Protein AF-A0AAW1BAH3-F1 (afdb_monomer_lite)

Radius of gyration: 17.24 Å; chains: 1; bounding box: 33×28×50 Å

Sequence (70 aa):
MASKIWTPDTFFHNGKKSVAHNMTMPNKLLRIQDDGTLLYTMRLTVQAECPMHLEDFPMDAHSCPLKFGS

pLDDT: mean 95.6, std 5.39, range [62.66, 98.38]

Organism: Crotalus adamanteus (NCBI:txid8729)

InterPro domains:
  IPR006201 Neurotransmitter-gated ion-channel [PR00252] (4-15)
  IPR006201 Neurotransmitter-gated ion-channel [PR00252] (50-64)
  IPR006201 Neurotransmitter-gated ion-channel [PTHR18945] (3-70)
  IPR006202 Neurotransmitter-gated ion-channel ligand-binding domain [PF02931] (3-70)
  IPR018000 Neurotransmitter-gated ion-channel, conserved site [PS00236] (50-64)
  IPR036734 Neurotransmitter-gated ion-channel ligand-binding domain superfamily [G3DSA:2.70.170.10] (1-70)
  IPR036734 Neurotransmitter-gated ion-channel ligand-binding domain superfamily [SSF63712] (2-70)

Structure (mmCIF, N/CA/C/O backbone):
data_AF-A0AAW1BAH3-F1
#
_entry.id   AF-A0AAW1BAH3-F1
#
loop_
_atom_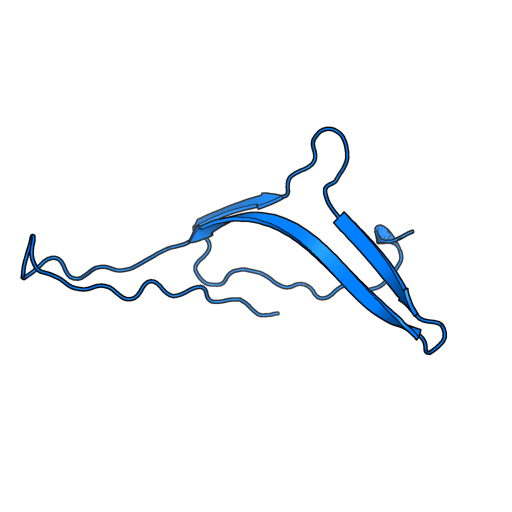site.group_PDB
_atom_site.id
_atom_site.type_symbol
_atom_site.label_atom_id
_atom_site.label_alt_id
_atom_site.label_comp_id
_atom_site.label_asym_id
_atom_site.label_entity_id
_atom_site.label_seq_id
_atom_site.pdbx_PDB_ins_code
_atom_site.Cartn_x
_atom_site.Cartn_y
_atom_site.Cartn_z
_atom_site.occupancy
_atom_site.B_iso_or_equiv
_atom_site.auth_seq_id
_atom_site.auth_comp_id
_atom_site.auth_asym_id
_atom_site.auth_atom_id
_atom_site.pdbx_PDB_model_num
ATOM 1 N N . MET A 1 1 ? -7.451 6.231 21.099 1.00 62.66 1 MET A N 1
ATOM 2 C CA . MET A 1 1 ? -8.339 5.046 21.111 1.00 62.66 1 MET A CA 1
ATOM 3 C C . MET A 1 1 ? -7.949 4.073 20.007 1.00 62.66 1 MET A C 1
ATOM 5 O O . MET A 1 1 ? -7.604 2.954 20.343 1.00 62.66 1 MET A O 1
ATOM 9 N N . ALA A 1 2 ? -7.868 4.507 18.741 1.00 75.44 2 ALA A N 1
ATOM 10 C CA . ALA A 1 2 ? -7.429 3.643 17.636 1.00 75.44 2 ALA A CA 1
ATOM 11 C C . ALA A 1 2 ? -6.047 2.984 17.837 1.00 75.44 2 ALA A C 1
ATOM 13 O O . ALA A 1 2 ? -5.873 1.832 17.482 1.00 75.44 2 ALA A O 1
ATOM 14 N N . SER A 1 3 ? -5.090 3.662 18.482 1.00 84.38 3 SER A N 1
ATOM 15 C CA . SER A 1 3 ? -3.763 3.104 18.804 1.00 84.38 3 SER A CA 1
ATOM 16 C C . SER A 1 3 ? -3.743 2.053 19.924 1.00 84.38 3 SER A C 1
ATOM 18 O O . SER A 1 3 ? -2.678 1.543 20.250 1.00 84.38 3 SER A O 1
ATOM 20 N N . LYS A 1 4 ? -4.889 1.772 20.558 1.00 91.94 4 LYS A N 1
ATOM 21 C CA . LYS A 1 4 ? -5.037 0.770 21.630 1.00 91.94 4 LYS A CA 1
ATOM 22 C C . LYS A 1 4 ? -5.809 -0.473 21.174 1.00 91.94 4 LYS A C 1
ATOM 24 O O . LYS A 1 4 ? -6.002 -1.384 21.969 1.00 91.94 4 LYS A O 1
ATOM 29 N N . ILE A 1 5 ? -6.294 -0.476 19.935 1.00 94.44 5 ILE A N 1
ATOM 30 C CA . ILE A 1 5 ? -7.029 -1.584 19.328 1.00 94.44 5 ILE A CA 1
ATOM 31 C C . ILE A 1 5 ? -6.076 -2.251 18.342 1.00 94.44 5 ILE A C 1
ATOM 33 O O . I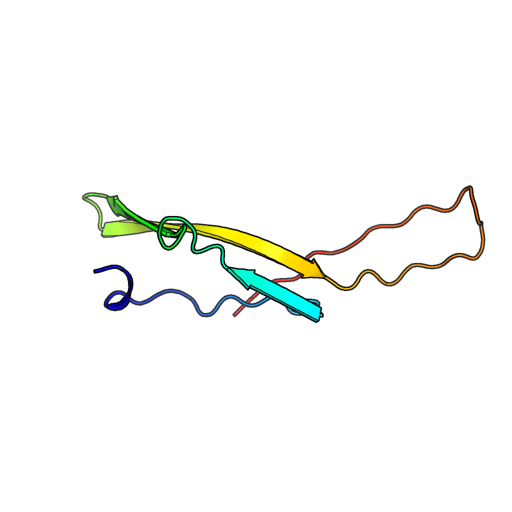LE A 1 5 ? -5.312 -1.561 17.667 1.00 94.44 5 ILE A O 1
ATOM 37 N N . TRP A 1 6 ? -6.091 -3.582 18.287 1.00 96.19 6 TRP A N 1
ATOM 38 C CA . TRP A 1 6 ? -5.300 -4.311 17.305 1.00 96.19 6 TRP A CA 1
ATOM 39 C C . TRP A 1 6 ? -5.698 -3.879 15.887 1.00 96.19 6 TRP A C 1
ATOM 41 O O . TRP A 1 6 ? -6.880 -3.823 15.549 1.00 96.19 6 TRP A O 1
ATOM 51 N N . THR A 1 7 ? -4.701 -3.565 15.066 1.00 95.31 7 THR A N 1
ATOM 52 C CA . THR A 1 7 ? -4.863 -3.288 13.637 1.00 95.31 7 THR A CA 1
ATOM 53 C C . THR A 1 7 ? -3.912 -4.193 12.868 1.00 95.31 7 THR A C 1
ATOM 55 O O . THR A 1 7 ? -2.779 -4.351 13.330 1.00 95.31 7 THR A O 1
ATOM 58 N N . PRO A 1 8 ? -4.314 -4.739 11.710 1.00 96.94 8 PRO A N 1
ATOM 59 C CA . PRO A 1 8 ? -3.422 -5.559 10.902 1.00 96.94 8 PRO A CA 1
ATOM 60 C C . PRO A 1 8 ? -2.191 -4.754 10.468 1.00 96.94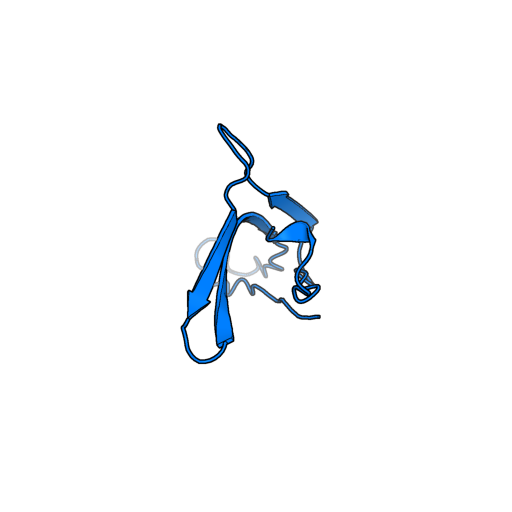 8 PRO A C 1
ATOM 62 O O . PRO A 1 8 ? -2.269 -3.551 10.202 1.00 96.94 8 PRO A O 1
ATOM 65 N N . ASP A 1 9 ? -1.058 -5.432 10.378 1.00 96.38 9 ASP A N 1
ATOM 66 C CA . ASP A 1 9 ? 0.256 -4.917 9.990 1.00 96.38 9 ASP A CA 1
ATOM 67 C C . ASP A 1 9 ? 0.448 -4.897 8.466 1.00 96.38 9 ASP A C 1
ATOM 69 O O . ASP A 1 9 ? 1.500 -5.238 7.936 1.00 96.38 9 ASP A O 1
ATOM 73 N N . THR A 1 10 ? -0.579 -4.450 7.741 1.00 97.50 10 THR A N 1
ATOM 74 C CA . THR A 1 10 ? -0.561 -4.430 6.276 1.00 97.50 10 THR A CA 1
ATOM 75 C C . THR A 1 10 ? 0.541 -3.519 5.725 1.00 97.50 10 THR A C 1
ATOM 77 O O . THR A 1 10 ? 0.550 -2.313 5.989 1.00 97.50 10 THR A O 1
ATOM 80 N N . PHE A 1 11 ? 1.419 -4.068 4.885 1.00 97.31 11 PHE A N 1
ATOM 81 C CA . PHE A 1 11 ? 2.485 -3.345 4.192 1.00 97.31 11 PHE A CA 1
ATOM 82 C C . PHE A 1 11 ? 2.438 -3.567 2.674 1.00 97.31 11 PHE A C 1
ATOM 84 O O . PHE A 1 11 ? 1.814 -4.505 2.182 1.00 97.31 11 PHE A O 1
ATOM 91 N N . PHE A 1 12 ? 3.094 -2.688 1.910 1.00 98.38 12 PHE A N 1
ATOM 92 C CA . PHE A 1 12 ? 3.196 -2.817 0.453 1.00 98.38 12 PHE A CA 1
ATOM 93 C C . PHE A 1 12 ? 4.459 -3.596 0.084 1.00 98.38 12 PHE A C 1
ATOM 95 O O . PHE A 1 12 ? 5.562 -3.078 0.248 1.00 98.38 12 PHE A O 1
ATOM 102 N N . HIS A 1 13 ? 4.311 -4.804 -0.465 1.00 98.00 13 HIS A N 1
ATOM 103 C CA . HIS A 1 13 ? 5.437 -5.666 -0.848 1.00 98.00 13 HIS A CA 1
ATOM 104 C C . HIS A 1 13 ? 6.348 -5.021 -1.898 1.00 98.00 13 HIS A C 1
ATOM 106 O O . HIS A 1 13 ? 7.557 -5.217 -1.871 1.00 98.00 13 HIS A O 1
ATOM 112 N N . ASN A 1 14 ? 5.772 -4.247 -2.821 1.00 98.00 14 ASN A N 1
ATOM 113 C CA . ASN A 1 14 ? 6.508 -3.495 -3.837 1.00 98.00 14 ASN A CA 1
ATOM 114 C C . ASN A 1 14 ? 6.592 -1.993 -3.516 1.00 98.00 14 ASN A C 1
ATOM 116 O O . ASN A 1 14 ? 6.798 -1.180 -4.413 1.00 98.00 14 ASN A O 1
ATOM 120 N N . GLY A 1 15 ? 6.397 -1.589 -2.257 1.00 96.50 15 GLY A N 1
ATOM 121 C CA . GLY A 1 15 ? 6.530 -0.194 -1.841 1.00 96.50 15 GLY A CA 1
ATOM 122 C C . GLY A 1 15 ? 7.997 0.226 -1.739 1.00 96.50 15 GLY A C 1
ATOM 123 O O . GLY A 1 15 ? 8.724 -0.287 -0.898 1.00 96.50 15 GLY A O 1
ATOM 124 N N . LYS A 1 16 ? 8.433 1.203 -2.543 1.00 96.44 16 LYS A N 1
ATOM 125 C CA . LYS A 1 16 ? 9.767 1.823 -2.408 1.00 96.44 16 LYS A CA 1
ATOM 126 C C . LYS A 1 16 ? 9.778 2.889 -1.317 1.00 96.44 16 LYS A C 1
ATOM 128 O O . LYS A 1 16 ? 10.726 3.005 -0.547 1.00 96.44 16 LYS A O 1
ATOM 133 N N . LYS A 1 17 ? 8.710 3.684 -1.258 1.00 94.94 17 LYS A N 1
ATOM 134 C CA . LYS A 1 17 ? 8.490 4.707 -0.234 1.00 94.94 17 LYS A CA 1
ATOM 135 C C . LYS A 1 17 ? 6.996 4.913 -0.048 1.00 94.94 17 LYS A C 1
ATOM 137 O O . LYS A 1 17 ? 6.258 5.023 -1.020 1.00 94.94 17 LYS A O 1
ATOM 142 N N . SER A 1 18 ? 6.533 5.011 1.188 1.00 94.88 18 SER A N 1
ATOM 143 C CA . SER A 1 18 ? 5.131 5.314 1.478 1.00 94.88 18 SER A CA 1
ATOM 144 C C . SER A 1 18 ? 5.021 6.336 2.596 1.00 94.88 18 SER A C 1
ATOM 146 O O . SER A 1 18 ? 5.793 6.302 3.552 1.00 94.88 18 SER A O 1
ATOM 148 N N . VAL A 1 19 ? 4.058 7.244 2.476 1.00 96.75 19 VAL A N 1
ATOM 149 C CA . VAL A 1 19 ? 3.810 8.317 3.441 1.00 96.75 19 VAL A CA 1
ATOM 150 C C . VAL A 1 19 ? 2.373 8.218 3.931 1.00 96.75 19 VAL A C 1
ATOM 152 O O . VAL A 1 19 ? 1.435 8.237 3.132 1.00 96.75 19 VAL A O 1
ATOM 155 N N . ALA A 1 20 ? 2.203 8.138 5.250 1.00 96.44 20 ALA A N 1
ATOM 156 C CA . ALA A 1 20 ? 0.907 8.309 5.892 1.00 96.44 20 ALA A CA 1
ATOM 157 C C . ALA A 1 20 ? 0.647 9.797 6.135 1.00 96.44 20 ALA A C 1
ATOM 159 O O . ALA A 1 20 ? 1.455 10.475 6.769 1.00 96.44 20 ALA A O 1
ATOM 160 N N . HIS A 1 21 ? -0.474 10.304 5.622 1.00 96.44 21 HIS A N 1
ATOM 161 C CA . HIS A 1 21 ? -0.820 11.721 5.754 1.00 96.44 21 HIS A CA 1
ATOM 162 C C . HIS A 1 21 ? -1.232 12.048 7.192 1.00 96.44 21 HIS A C 1
ATOM 164 O O . HIS A 1 21 ? -1.980 11.294 7.823 1.00 96.44 21 HIS A O 1
ATOM 170 N N . ASN A 1 22 ? -0.736 13.173 7.711 1.00 94.50 22 ASN A N 1
ATOM 171 C CA . ASN A 1 22 ? -0.956 13.592 9.095 1.00 94.50 22 ASN A CA 1
ATOM 172 C C . ASN A 1 22 ? -1.312 15.076 9.284 1.00 94.50 22 ASN A C 1
ATOM 174 O O . ASN A 1 22 ? -1.276 15.557 10.415 1.00 94.50 22 ASN A O 1
ATOM 178 N N . MET A 1 23 ? -1.661 15.787 8.209 1.00 84.31 23 MET A N 1
ATOM 179 C CA . MET A 1 23 ? -1.963 17.221 8.236 1.00 84.31 23 MET A CA 1
ATOM 180 C C . MET A 1 23 ? -3.445 17.473 7.908 1.00 84.31 23 MET A C 1
ATOM 182 O O . MET A 1 23 ? -3.944 16.980 6.897 1.00 84.31 23 MET A O 1
ATOM 186 N N . THR A 1 24 ? -4.190 18.258 8.694 1.00 89.69 24 THR A N 1
ATOM 187 C CA . THR A 1 24 ? -3.832 18.913 9.977 1.00 89.69 24 THR A CA 1
ATOM 188 C C . THR A 1 24 ? -3.834 17.974 11.187 1.00 89.69 24 THR A C 1
ATOM 190 O O . THR A 1 24 ? -3.317 18.327 12.241 1.00 89.69 24 THR A O 1
ATOM 193 N N . MET A 1 25 ? -4.396 16.776 11.030 1.00 92.94 25 MET A N 1
ATOM 194 C CA . MET A 1 25 ? -4.400 15.683 12.003 1.00 92.94 25 MET A CA 1
ATOM 195 C C . MET A 1 25 ? -4.085 14.368 11.275 1.00 92.94 25 MET A C 1
ATOM 197 O O . MET A 1 25 ? -4.284 14.298 10.059 1.00 92.94 25 MET A O 1
ATOM 201 N N . PRO A 1 26 ? -3.645 13.301 11.976 1.00 93.44 26 PRO A N 1
ATOM 202 C CA . PRO A 1 26 ? -3.509 11.963 11.398 1.00 93.44 26 PRO A CA 1
ATOM 203 C C . PRO A 1 26 ? -4.754 11.556 10.602 1.00 93.44 26 PRO A C 1
ATOM 205 O O . PRO A 1 26 ? -5.834 11.414 11.174 1.00 93.44 26 PRO A O 1
ATOM 208 N N . ASN A 1 27 ? -4.612 11.345 9.289 1.00 94.12 27 ASN A N 1
ATOM 209 C CA . ASN A 1 27 ? -5.718 10.984 8.400 1.00 94.12 27 ASN A CA 1
ATOM 210 C C . ASN A 1 27 ? -6.057 9.494 8.552 1.00 94.12 27 ASN A C 1
ATOM 212 O O . ASN A 1 27 ? -5.840 8.699 7.636 1.00 94.12 27 ASN A O 1
ATOM 216 N N . LYS A 1 28 ? -6.545 9.126 9.737 1.00 95.25 28 LYS A N 1
ATOM 217 C CA . LYS A 1 28 ? -6.963 7.783 10.134 1.00 95.25 28 LYS A CA 1
ATOM 218 C C . LYS A 1 28 ? -8.342 7.868 10.779 1.00 95.25 28 LYS A C 1
ATOM 220 O O . LYS A 1 28 ? -8.554 8.700 11.657 1.00 95.25 28 LYS A O 1
ATOM 225 N N . LEU A 1 29 ? -9.257 6.995 10.378 1.00 95.81 29 LEU A N 1
ATOM 226 C CA . LEU A 1 29 ? -10.599 6.901 10.948 1.00 95.81 29 LEU A CA 1
ATOM 227 C C . LEU A 1 29 ? -10.854 5.463 11.386 1.00 95.81 29 LEU A C 1
ATOM 229 O O . LEU A 1 29 ? -10.690 4.543 10.593 1.00 95.81 29 LEU A O 1
ATOM 233 N N . LEU A 1 30 ? -11.273 5.287 12.639 1.00 96.81 30 LEU A N 1
ATOM 234 C CA . LEU A 1 30 ? -11.742 4.014 13.176 1.00 96.81 30 LEU A CA 1
ATOM 235 C C . LEU A 1 30 ? -13.220 4.155 13.548 1.00 96.81 30 LEU A C 1
ATOM 237 O O . LEU A 1 30 ? -13.565 5.035 14.336 1.00 96.81 30 LEU A O 1
ATOM 241 N N . ARG A 1 31 ? -14.075 3.295 12.995 1.00 96.44 31 ARG A N 1
ATOM 242 C CA . ARG A 1 31 ? -15.481 3.139 13.390 1.00 96.44 31 ARG A CA 1
ATOM 243 C C . ARG A 1 31 ? -15.690 1.735 13.943 1.00 96.44 31 ARG A C 1
ATOM 245 O O . ARG A 1 31 ? -15.153 0.781 13.389 1.00 96.44 31 ARG A O 1
ATOM 252 N N . ILE A 1 32 ? -16.466 1.641 15.014 1.00 96.69 32 ILE A N 1
ATOM 253 C CA . ILE A 1 32 ? -16.865 0.388 15.655 1.00 96.69 32 ILE A CA 1
ATOM 254 C C . ILE A 1 32 ? -18.381 0.311 15.509 1.00 96.69 32 ILE A C 1
ATOM 256 O O . ILE A 1 32 ? -19.066 1.252 15.906 1.00 96.69 32 ILE A O 1
ATOM 260 N N . GLN A 1 33 ? -18.876 -0.742 14.871 1.00 97.06 33 GLN A N 1
ATOM 261 C CA . GLN A 1 33 ? -20.306 -1.032 14.789 1.00 97.06 33 GLN A CA 1
ATOM 262 C C . GLN A 1 33 ? -20.776 -1.735 16.071 1.00 97.06 33 GLN A C 1
ATOM 264 O O . GLN A 1 33 ? -19.958 -2.280 16.815 1.00 97.06 33 GLN A O 1
ATOM 269 N N . ASP A 1 34 ? -22.083 -1.732 16.333 1.00 97.19 34 ASP A N 1
ATOM 270 C CA . ASP A 1 34 ? -22.661 -2.301 17.562 1.00 97.19 34 ASP A CA 1
ATOM 271 C C . ASP A 1 34 ? -22.431 -3.821 17.689 1.00 97.19 34 ASP A C 1
ATOM 273 O O . ASP A 1 34 ? -22.399 -4.356 18.795 1.00 97.19 34 ASP A O 1
ATOM 277 N N . ASP A 1 35 ? -22.213 -4.512 16.566 1.00 97.56 35 ASP A N 1
ATOM 278 C CA . ASP A 1 35 ? -21.852 -5.935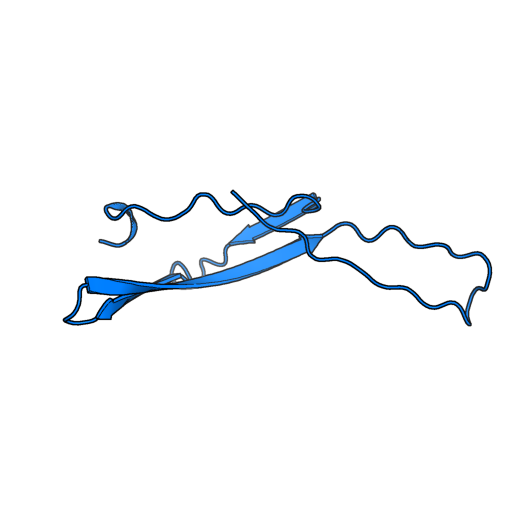 16.491 1.00 97.56 35 ASP A CA 1
ATOM 279 C C . ASP A 1 35 ? -20.349 -6.208 16.723 1.00 97.56 35 ASP A C 1
ATOM 281 O O . ASP A 1 35 ? -19.912 -7.358 16.713 1.00 97.56 35 ASP A O 1
ATOM 285 N N . GLY A 1 36 ? -19.547 -5.158 16.928 1.00 96.06 36 GLY A N 1
ATOM 286 C CA . GLY A 1 36 ? -18.097 -5.229 17.099 1.00 96.06 36 GLY A CA 1
ATOM 287 C C . GLY A 1 36 ? -17.292 -5.150 15.798 1.00 96.06 36 GLY A C 1
ATOM 288 O O . GLY A 1 36 ? -16.060 -5.125 15.858 1.00 96.06 36 GLY A O 1
ATOM 289 N N . THR A 1 37 ? -17.934 -5.057 14.628 1.00 97.06 37 THR A N 1
ATOM 290 C CA . THR A 1 37 ? -17.235 -4.937 13.343 1.00 97.06 37 THR A CA 1
ATOM 291 C C . THR A 1 37 ? -16.490 -3.603 13.250 1.00 97.06 37 THR A C 1
ATOM 293 O O . THR A 1 37 ? -17.068 -2.523 13.409 1.00 97.06 37 THR A O 1
ATOM 296 N N . LEU A 1 38 ? -15.191 -3.664 12.941 1.00 96.88 38 LEU A N 1
ATOM 297 C CA . LEU A 1 38 ? -14.324 -2.493 12.812 1.00 96.88 38 LEU A CA 1
ATOM 298 C C . LEU A 1 38 ? -14.172 -2.061 11.351 1.00 96.88 38 LEU A C 1
ATOM 300 O O . LEU A 1 38 ? -13.818 -2.860 10.488 1.00 96.88 38 LEU A O 1
ATOM 304 N N . LEU A 1 39 ? -14.338 -0.765 11.092 1.00 97.31 39 LEU A N 1
ATOM 305 C CA . LEU A 1 39 ? -13.907 -0.127 9.850 1.00 97.31 39 LEU A CA 1
ATOM 306 C C . LEU A 1 39 ? -12.740 0.808 10.156 1.00 97.31 39 LEU A C 1
ATOM 308 O O . LEU A 1 39 ? -12.903 1.795 10.875 1.00 97.31 39 LEU A O 1
ATOM 312 N N . TYR A 1 40 ? -11.580 0.519 9.573 1.00 96.81 40 TYR A N 1
ATOM 313 C CA . TYR A 1 40 ? -10.382 1.340 9.701 1.00 96.81 40 TYR A CA 1
ATOM 314 C C . TYR A 1 40 ? -9.923 1.831 8.328 1.00 96.81 40 TYR A C 1
ATOM 316 O O . TYR A 1 40 ? -9.605 1.033 7.451 1.00 96.81 40 TYR A O 1
ATOM 324 N N . THR A 1 41 ? -9.892 3.149 8.134 1.00 96.69 41 THR A N 1
ATOM 325 C CA . THR A 1 41 ? -9.438 3.775 6.886 1.00 96.69 41 THR A CA 1
ATOM 326 C C . THR A 1 41 ? -8.283 4.726 7.153 1.00 96.69 41 THR A C 1
ATOM 328 O O . THR A 1 41 ? -8.197 5.353 8.212 1.00 96.69 41 THR A O 1
ATOM 331 N N . MET A 1 42 ? -7.373 4.843 6.186 1.00 96.75 42 MET A N 1
ATOM 332 C CA . MET A 1 42 ? -6.265 5.789 6.249 1.00 96.75 42 MET A CA 1
ATOM 333 C C . MET A 1 42 ? -5.940 6.369 4.877 1.00 96.75 42 MET A C 1
ATOM 335 O O . MET A 1 42 ? -6.139 5.715 3.854 1.00 96.75 42 MET A O 1
ATOM 339 N N . ARG A 1 43 ? -5.401 7.589 4.854 1.00 97.31 43 ARG A N 1
ATOM 340 C CA . ARG A 1 43 ? -4.887 8.207 3.627 1.00 97.31 43 ARG A CA 1
ATOM 341 C C . ARG A 1 43 ? -3.386 7.955 3.498 1.00 97.31 43 ARG A C 1
ATOM 343 O O . ARG A 1 43 ? -2.609 8.371 4.360 1.00 97.31 43 ARG A O 1
ATOM 350 N N . LEU A 1 44 ? -2.983 7.345 2.387 1.00 97.62 44 LEU A N 1
ATOM 351 C CA . LEU A 1 44 ? -1.593 7.021 2.067 1.00 97.62 44 LEU A CA 1
ATOM 352 C C . LEU A 1 44 ? -1.191 7.609 0.711 1.00 97.62 44 LEU A C 1
ATOM 354 O O . LEU A 1 44 ? -1.995 7.643 -0.216 1.00 97.62 44 LEU A O 1
ATOM 358 N N . THR A 1 45 ? 0.067 8.025 0.589 1.00 98.00 45 THR A N 1
ATOM 359 C CA . THR A 1 45 ? 0.754 8.153 -0.704 1.00 98.00 45 THR A CA 1
ATOM 360 C C . THR A 1 45 ? 1.750 7.012 -0.806 1.00 98.00 45 THR A C 1
ATOM 362 O O . THR A 1 45 ? 2.651 6.918 0.026 1.00 98.00 45 THR A O 1
ATOM 365 N N . VAL A 1 46 ? 1.597 6.154 -1.813 1.00 97.94 46 VAL A N 1
ATOM 366 C CA . VAL A 1 46 ? 2.443 4.971 -2.006 1.00 97.94 46 VAL A CA 1
ATOM 367 C C . VAL A 1 46 ? 3.216 5.122 -3.306 1.00 97.94 46 VAL A C 1
ATOM 369 O O . VAL A 1 46 ? 2.635 5.171 -4.385 1.00 97.94 46 VAL A O 1
ATOM 372 N N . GLN A 1 47 ? 4.536 5.186 -3.194 1.00 98.19 47 GLN A N 1
ATOM 373 C CA . GLN A 1 47 ? 5.449 5.059 -4.317 1.00 98.19 47 GLN A CA 1
ATOM 374 C C . GLN A 1 47 ? 5.794 3.576 -4.469 1.00 98.19 47 GLN A C 1
ATOM 376 O O . GLN A 1 47 ? 6.690 3.060 -3.795 1.00 98.19 47 GLN A O 1
ATOM 381 N N . ALA A 1 48 ? 5.030 2.893 -5.317 1.00 98.25 48 ALA A N 1
ATOM 382 C CA . ALA A 1 48 ? 5.217 1.482 -5.620 1.00 98.25 48 ALA A CA 1
ATOM 383 C C . ALA A 1 48 ? 6.163 1.280 -6.811 1.00 98.25 48 ALA A C 1
ATOM 385 O O . ALA A 1 48 ? 6.316 2.144 -7.675 1.00 98.25 48 ALA A O 1
ATOM 386 N N . GLU A 1 49 ? 6.805 0.121 -6.849 1.00 98.19 49 GLU A N 1
ATOM 387 C CA . GLU A 1 49 ? 7.579 -0.340 -7.985 1.00 98.19 49 GLU A CA 1
ATOM 388 C C . GLU A 1 49 ? 6.672 -0.907 -9.074 1.00 98.19 49 GLU A C 1
ATOM 390 O O . GLU A 1 49 ? 5.850 -1.789 -8.812 1.00 98.19 49 GLU A O 1
ATOM 395 N N . CYS A 1 50 ? 6.888 -0.439 -10.300 1.00 98.31 50 CYS A N 1
ATOM 396 C CA . CYS A 1 50 ? 6.314 -1.008 -11.506 1.00 98.31 50 CYS A CA 1
ATOM 397 C C . CYS A 1 50 ? 7.453 -1.373 -12.471 1.00 98.31 50 CYS A C 1
ATOM 399 O O . CYS A 1 50 ? 8.074 -0.464 -13.028 1.00 98.31 50 CYS A O 1
ATOM 401 N N . PRO A 1 51 ? 7.782 -2.665 -12.634 1.00 97.81 51 PRO A N 1
ATOM 402 C CA . PRO A 1 51 ? 8.696 -3.096 -13.682 1.00 97.81 51 PRO A CA 1
ATOM 403 C C . PRO A 1 51 ? 8.002 -2.936 -15.041 1.00 97.81 51 PRO A C 1
ATOM 405 O O . PRO A 1 51 ? 6.927 -3.490 -15.255 1.00 97.81 51 PRO A O 1
ATOM 408 N N . MET A 1 52 ? 8.608 -2.157 -15.935 1.00 98.25 52 MET A N 1
ATOM 409 C CA . MET A 1 52 ? 8.102 -1.888 -17.285 1.00 98.25 52 MET A CA 1
ATOM 410 C C . MET A 1 52 ? 9.044 -2.498 -18.324 1.00 98.25 52 MET A C 1
ATOM 412 O O . MET A 1 52 ? 10.263 -2.450 -18.149 1.00 98.25 52 MET A O 1
ATOM 416 N N . HIS A 1 53 ? 8.480 -3.030 -19.408 1.00 98.12 53 HIS A N 1
ATOM 417 C CA . HIS A 1 53 ? 9.225 -3.571 -20.548 1.00 98.12 53 HIS A CA 1
ATOM 418 C C . HIS A 1 53 ? 9.102 -2.617 -21.738 1.00 98.12 53 HIS A C 1
ATOM 420 O O . HIS A 1 53 ? 8.114 -2.647 -22.460 1.00 98.12 53 HIS A O 1
ATOM 426 N N . LEU A 1 54 ? 10.091 -1.741 -21.920 1.00 98.06 54 LEU A N 1
ATOM 427 C CA . LEU A 1 54 ? 10.035 -0.614 -22.866 1.00 98.06 54 LEU A CA 1
ATOM 428 C C . LEU A 1 54 ? 10.484 -0.983 -24.294 1.00 98.06 54 LEU A C 1
ATOM 430 O O . LEU A 1 54 ? 11.096 -0.169 -24.983 1.00 98.06 54 LEU A O 1
ATOM 434 N N . GLU A 1 55 ? 10.248 -2.223 -24.720 1.00 98.38 55 GLU A N 1
ATOM 435 C CA . GLU A 1 55 ? 10.712 -2.732 -26.020 1.00 98.38 55 GLU A CA 1
ATOM 436 C C . GLU A 1 55 ? 9.954 -2.084 -27.194 1.00 98.38 55 GLU A C 1
ATOM 438 O O . GLU A 1 55 ? 10.568 -1.769 -28.212 1.00 98.38 55 GLU A O 1
ATOM 443 N N . ASP A 1 56 ? 8.661 -1.786 -27.011 1.00 98.06 56 ASP A N 1
ATOM 444 C CA . ASP A 1 56 ? 7.759 -1.243 -28.042 1.00 98.06 56 ASP A CA 1
ATOM 445 C C . ASP A 1 56 ? 7.478 0.267 -27.892 1.00 98.06 56 ASP A C 1
ATOM 447 O O . ASP A 1 56 ? 6.438 0.776 -28.319 1.00 98.06 56 ASP A O 1
ATOM 451 N N . PHE A 1 57 ? 8.388 1.019 -27.267 1.00 96.88 57 PHE A N 1
ATOM 452 C CA . PHE A 1 57 ? 8.187 2.449 -27.019 1.00 96.88 57 PHE A CA 1
ATOM 453 C C . PHE A 1 57 ? 7.910 3.241 -28.323 1.00 96.88 57 PHE A C 1
ATOM 455 O O . PHE A 1 57 ? 8.657 3.092 -29.294 1.00 96.88 57 PHE A O 1
ATOM 462 N N . PRO A 1 58 ? 6.907 4.149 -28.372 1.00 97.19 58 PRO A N 1
ATOM 463 C CA . PRO A 1 58 ? 6.026 4.602 -27.285 1.00 97.19 58 PRO A CA 1
ATOM 464 C C . PRO A 1 58 ? 4.650 3.905 -27.246 1.00 97.19 58 PRO A C 1
ATOM 466 O O . PRO A 1 58 ? 3.721 4.430 -26.638 1.00 97.19 58 PRO A O 1
ATOM 469 N N . MET A 1 59 ? 4.477 2.796 -27.971 1.00 98.31 59 MET A N 1
ATOM 470 C CA . MET A 1 59 ? 3.203 2.075 -28.136 1.00 98.31 59 MET A CA 1
ATOM 471 C C . MET A 1 59 ? 3.145 0.795 -27.288 1.00 98.31 59 MET A C 1
ATOM 473 O O . MET A 1 59 ? 2.407 -0.138 -27.601 1.00 98.31 59 MET A O 1
ATOM 477 N N . ASP A 1 60 ? 3.923 0.758 -26.214 1.00 98.19 60 ASP A N 1
ATOM 478 C CA . ASP A 1 60 ? 3.955 -0.311 -25.232 1.00 98.19 60 ASP A CA 1
ATOM 479 C C . ASP A 1 60 ? 2.776 -0.217 -24.245 1.00 98.19 60 ASP A C 1
ATOM 481 O O . ASP A 1 60 ? 2.150 0.827 -24.046 1.00 98.19 60 ASP A O 1
ATOM 485 N N . ALA A 1 61 ? 2.450 -1.345 -23.614 1.00 98.00 61 ALA A N 1
ATOM 486 C CA . ALA A 1 61 ? 1.393 -1.439 -22.613 1.00 98.00 61 ALA A CA 1
ATOM 487 C C . ALA A 1 61 ? 1.936 -2.065 -21.327 1.00 98.00 61 ALA A C 1
ATOM 489 O 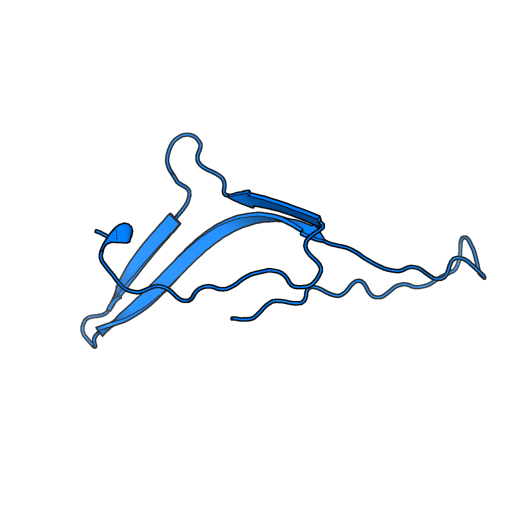O . ALA A 1 61 ? 2.572 -3.117 -21.355 1.00 98.00 61 ALA A O 1
ATOM 490 N N . HIS 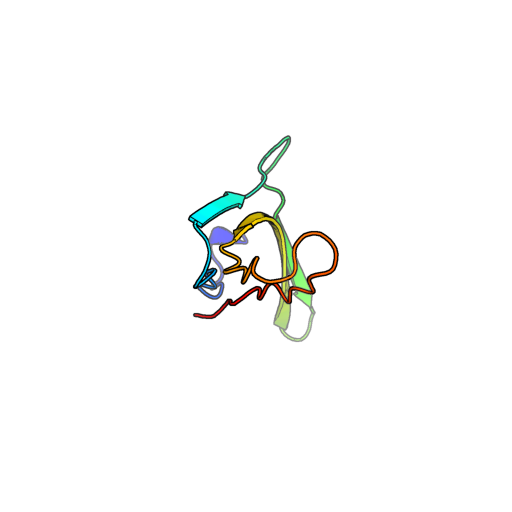A 1 62 ? 1.628 -1.445 -20.183 1.00 97.88 62 HIS A N 1
ATOM 491 C CA . HIS A 1 62 ? 2.137 -1.865 -18.875 1.00 97.88 62 HIS A CA 1
ATOM 492 C C . HIS A 1 62 ? 1.002 -2.083 -17.882 1.00 97.88 62 HIS A C 1
ATOM 494 O O . HIS A 1 62 ? 0.060 -1.294 -17.806 1.00 97.88 62 HIS A O 1
ATOM 500 N N . SER A 1 63 ? 1.124 -3.128 -17.063 1.00 98.12 63 SER A N 1
ATOM 501 C CA . SER A 1 63 ? 0.262 -3.347 -15.901 1.00 98.12 63 SER A CA 1
ATOM 502 C C . SER A 1 63 ? 1.082 -3.170 -14.629 1.00 98.12 63 SER A C 1
ATOM 504 O O . SER A 1 63 ? 1.956 -3.981 -14.328 1.00 98.12 63 SER A O 1
ATOM 506 N N . CYS A 1 64 ? 0.817 -2.098 -13.883 1.00 98.12 64 CYS A N 1
ATOM 507 C CA . CYS A 1 64 ? 1.536 -1.798 -12.649 1.00 98.12 64 CYS A CA 1
ATOM 508 C C . CYS A 1 64 ? 0.816 -2.400 -11.435 1.00 98.12 64 CYS A C 1
ATOM 510 O O . CYS A 1 64 ? -0.268 -1.930 -11.080 1.00 98.12 64 CYS A O 1
ATOM 512 N N . PRO A 1 65 ? 1.390 -3.419 -10.768 1.00 98.00 65 PRO A N 1
ATOM 513 C CA . PRO A 1 65 ? 0.730 -4.059 -9.643 1.00 98.00 65 PRO A CA 1
ATOM 514 C C . PRO A 1 65 ? 0.841 -3.210 -8.374 1.00 98.00 65 PRO A C 1
ATOM 516 O O . PRO A 1 65 ? 1.855 -2.560 -8.119 1.00 98.00 65 PRO A O 1
ATOM 519 N N . LEU A 1 66 ? -0.166 -3.308 -7.510 1.00 98.12 66 LEU A N 1
ATOM 520 C CA . LEU A 1 66 ? -0.090 -2.842 -6.128 1.00 98.12 66 LEU A CA 1
ATOM 521 C C . LEU A 1 66 ? -0.274 -4.052 -5.213 1.00 98.12 66 LEU A C 1
ATOM 523 O O . LEU A 1 66 ? -1.378 -4.573 -5.084 1.00 98.12 66 LEU A O 1
ATOM 527 N N . LYS A 1 67 ? 0.824 -4.534 -4.626 1.00 98.06 67 LYS A N 1
ATOM 528 C CA . LYS A 1 67 ? 0.834 -5.758 -3.817 1.00 98.06 67 LYS A CA 1
ATOM 529 C C . LYS A 1 67 ? 0.912 -5.379 -2.345 1.00 98.06 67 LYS A C 1
ATOM 531 O O . LYS A 1 67 ? 1.869 -4.719 -1.944 1.00 98.06 67 LYS A O 1
ATOM 536 N N . PHE A 1 68 ? -0.060 -5.805 -1.547 1.00 98.19 68 PHE A N 1
ATOM 537 C CA . PHE A 1 68 ? -0.076 -5.578 -0.104 1.00 98.19 68 PHE A CA 1
ATOM 538 C C . PHE A 1 68 ? -0.574 -6.812 0.648 1.00 98.19 68 PHE A C 1
ATOM 540 O O . PHE A 1 68 ? -1.364 -7.590 0.114 1.00 98.19 68 PHE A O 1
ATOM 547 N N . GLY A 1 69 ? -0.105 -6.967 1.879 1.00 97.62 69 GLY A N 1
ATOM 548 C CA . GLY A 1 69 ? -0.369 -8.117 2.737 1.00 97.62 69 GLY A CA 1
ATOM 549 C C . GLY A 1 69 ? 0.156 -7.871 4.150 1.00 97.62 69 GLY A C 1
ATOM 550 O O . GLY A 1 69 ? 0.703 -6.800 4.416 1.00 97.62 69 GLY A O 1
ATOM 551 N N . SER A 1 70 ? -0.074 -8.838 5.037 1.00 92.44 70 SER A N 1
ATOM 552 C CA . SER A 1 70 ? 0.558 -8.947 6.364 1.00 92.44 70 SER A CA 1
ATOM 553 C C . SER A 1 70 ? 1.895 -9.672 6.229 1.00 92.44 70 SER A C 1
ATOM 555 O O . SER A 1 70 ? 2.000 -10.514 5.303 1.00 92.44 70 SER A O 1
#

Secondary structure (DSSP, 8-state):
-GGGS-----EETTEEEEEE--SSS--EEEEE-TTS-EEEEE-EEEEE-----GGGTTS--------EE-

Foldseek 3Di:
DVVVDDDDPKDWPQFPDKDWDQPPHRQWDWDADPVRDIDIDTDMDTDGDFDDDCPPPPPDDGDGDTDMDD